Protein AF-A0A3C0N014-F1 (afdb_monomer_lite)

Radius of gyration: 14.62 Å; chains: 1; bounding box: 36×28×43 Å

Foldseek 3Di:
DDDPDPDFDKDKFWALALVRRLVVLCVVVVHDSVQKDKAWPDGQDQDPPRDSDDGTTMIMITGDDPPPPPPDD

Sequence (73 aa):
MEDIKSKSVELEVEGNTVEEAVKKAAELLHVPKERIAVKILSEEQKGLFGMPGAKPAKIRAGIKPPHLDKKKP

Structure (mmCIF, N/CA/C/O backbone):
data_AF-A0A3C0N014-F1
#
_entry.id   AF-A0A3C0N014-F1
#
loop_
_atom_site.group_PDB
_atom_site.id
_atom_site.type_symbol
_atom_site.label_atom_id
_atom_site.label_alt_id
_atom_site.label_comp_id
_atom_site.label_asym_id
_atom_site.label_entity_id
_atom_site.label_seq_id
_atom_site.pdbx_PDB_ins_code
_atom_site.Cartn_x
_atom_site.Cartn_y
_atom_site.Cartn_z
_atom_site.occupancy
_atom_site.B_iso_or_equiv
_atom_site.auth_seq_id
_atom_site.auth_comp_id
_atom_site.auth_asym_id
_atom_site.auth_atom_id
_atom_site.pdbx_PDB_model_num
ATOM 1 N N . MET A 1 1 ? -10.074 -8.193 21.378 1.00 43.53 1 MET A N 1
ATOM 2 C CA . MET A 1 1 ? -9.976 -8.060 19.916 1.00 43.53 1 MET A CA 1
ATOM 3 C C . MET A 1 1 ? -9.560 -6.628 19.667 1.00 43.53 1 MET A C 1
ATOM 5 O O . MET A 1 1 ? -10.385 -5.727 19.757 1.00 43.53 1 MET A O 1
ATOM 9 N N . GLU A 1 2 ? -8.247 -6.440 19.600 1.00 52.56 2 GLU A N 1
ATOM 10 C CA . GLU A 1 2 ? -7.578 -5.165 19.325 1.00 52.56 2 GLU A CA 1
ATOM 11 C C . GLU A 1 2 ? -8.038 -4.668 17.927 1.00 52.56 2 GLU A C 1
ATOM 13 O O . GLU A 1 2 ? -8.397 -5.482 17.082 1.00 52.56 2 GLU A O 1
ATOM 18 N N . ASP A 1 3 ? -8.235 -3.391 17.602 1.00 47.00 3 ASP A N 1
ATOM 19 C CA . ASP A 1 3 ? -7.614 -2.167 18.078 1.00 47.00 3 ASP A CA 1
ATOM 20 C C . ASP A 1 3 ? -8.580 -0.978 17.979 1.00 47.00 3 ASP A C 1
ATOM 22 O O . ASP A 1 3 ? -9.232 -0.721 16.963 1.00 47.00 3 ASP A O 1
ATOM 26 N N . ILE A 1 4 ? -8.568 -0.170 19.032 1.00 59.06 4 ILE A N 1
ATOM 27 C CA . ILE A 1 4 ? -8.953 1.234 18.999 1.00 59.06 4 ILE A CA 1
ATOM 28 C C . ILE A 1 4 ? -7.839 1.973 18.249 1.00 59.06 4 ILE A C 1
ATOM 30 O O . ILE A 1 4 ? -6.779 2.230 18.820 1.00 59.06 4 ILE A O 1
ATOM 34 N N . LYS A 1 5 ? -8.052 2.371 16.991 1.00 48.56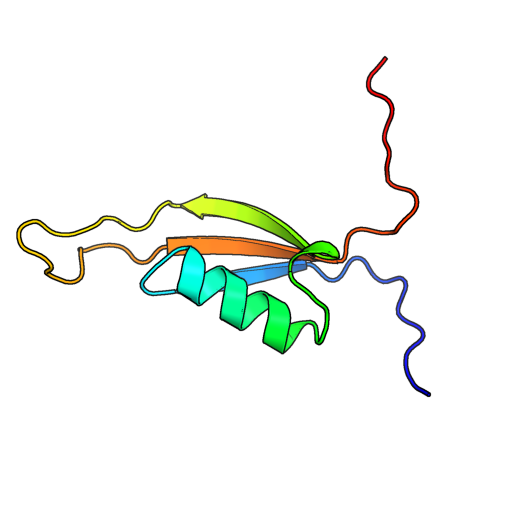 5 LYS A N 1
ATOM 35 C CA . LYS A 1 5 ? -7.230 3.441 16.403 1.00 48.56 5 LYS A CA 1
ATOM 36 C C . LYS A 1 5 ? -7.958 4.224 15.323 1.00 48.56 5 LYS A C 1
ATOM 38 O O . LYS A 1 5 ? -7.647 4.169 14.140 1.00 48.56 5 LYS A O 1
ATOM 43 N N . SER A 1 6 ? -8.865 5.078 15.784 1.00 47.88 6 SER A N 1
ATOM 44 C CA . SER A 1 6 ? -9.276 6.305 15.093 1.00 47.88 6 SER A CA 1
ATOM 45 C C . SER A 1 6 ? -8.115 7.308 15.035 1.00 47.88 6 SER A C 1
ATOM 47 O O . SER A 1 6 ? -8.195 8.416 15.557 1.00 47.88 6 SER A O 1
ATOM 49 N N . LYS A 1 7 ? -6.996 6.908 14.435 1.00 50.38 7 LYS A N 1
ATOM 50 C CA . LYS A 1 7 ? -5.939 7.815 14.002 1.00 50.38 7 LYS A CA 1
ATOM 51 C C . LYS A 1 7 ? -5.885 7.654 12.495 1.00 50.38 7 LYS A C 1
ATOM 53 O O . LYS A 1 7 ? -5.903 6.527 12.017 1.00 50.38 7 LYS A O 1
ATOM 58 N N . SER A 1 8 ? -5.903 8.754 11.755 1.00 62.97 8 SER A N 1
ATOM 59 C CA . SER A 1 8 ? -5.754 8.767 10.300 1.00 62.97 8 SER A CA 1
ATOM 60 C C . SER A 1 8 ? -4.382 8.185 9.947 1.00 62.97 8 SER A C 1
ATOM 62 O O . SER A 1 8 ? -3.402 8.914 9.845 1.00 62.97 8 SER A O 1
ATOM 64 N N . VAL A 1 9 ? -4.274 6.855 9.911 1.00 78.06 9 VAL A N 1
ATOM 65 C CA . VAL A 1 9 ? -3.036 6.159 9.579 1.00 78.06 9 VAL A CA 1
ATOM 66 C C . VAL A 1 9 ? -2.991 6.093 8.067 1.00 78.06 9 VAL A C 1
ATOM 68 O O . VAL A 1 9 ? -3.750 5.361 7.431 1.00 78.06 9 VAL A O 1
ATOM 71 N N . GLU A 1 10 ? -2.120 6.918 7.513 1.00 85.69 10 GLU A N 1
ATOM 72 C CA . GLU A 1 10 ? -1.746 6.922 6.115 1.00 85.69 10 GLU A CA 1
ATOM 73 C C . GLU A 1 10 ? -0.234 6.757 6.019 1.00 85.69 10 GLU A C 1
ATOM 75 O O . GLU A 1 10 ? 0.515 7.371 6.778 1.00 85.69 10 GLU A O 1
ATOM 80 N N . LEU A 1 11 ? 0.204 5.892 5.114 1.00 89.94 11 LEU A N 1
ATOM 81 C CA . LEU A 1 11 ? 1.605 5.610 4.862 1.00 89.94 11 LEU A CA 1
ATOM 82 C C . LEU A 1 11 ? 1.898 5.658 3.366 1.00 89.94 11 LEU A C 1
ATOM 84 O O . LEU A 1 11 ? 1.026 5.432 2.524 1.00 89.94 11 LEU A O 1
ATOM 88 N N . GLU A 1 12 ? 3.144 5.957 3.042 1.00 93.56 12 GLU A N 1
ATOM 89 C CA . GLU A 1 12 ? 3.639 5.949 1.674 1.00 93.56 12 GLU A CA 1
ATOM 90 C C . GLU A 1 12 ? 4.380 4.638 1.431 1.00 93.56 12 GLU A C 1
ATOM 92 O O . GLU A 1 12 ? 5.253 4.257 2.210 1.00 93.56 12 GLU A O 1
ATOM 97 N N . VAL A 1 13 ? 4.000 3.936 0.367 1.00 92.88 13 VAL A N 1
ATOM 98 C CA . VAL A 1 13 ? 4.590 2.655 -0.018 1.00 92.88 13 VAL A CA 1
ATOM 99 C C . VAL A 1 13 ? 5.141 2.767 -1.422 1.00 92.88 13 VA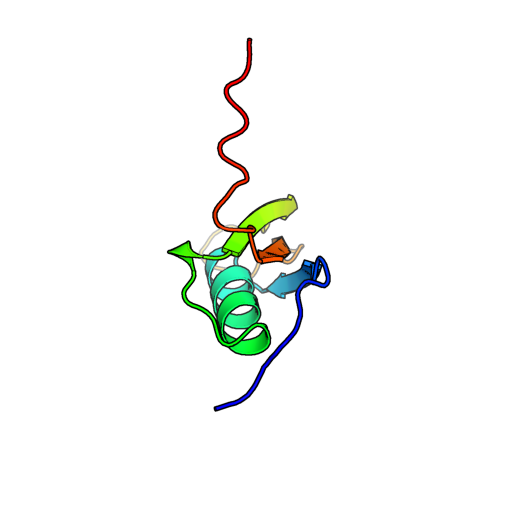L A C 1
ATOM 101 O O . VAL A 1 13 ? 4.469 3.239 -2.341 1.00 92.88 13 VAL A O 1
ATOM 104 N N . GLU A 1 14 ? 6.369 2.297 -1.572 1.00 92.38 14 GLU A N 1
ATOM 105 C CA . GLU A 1 14 ? 7.050 2.165 -2.848 1.00 92.38 14 GLU A CA 1
ATOM 106 C C . GLU A 1 14 ? 7.081 0.687 -3.246 1.00 92.38 14 GLU A C 1
ATOM 108 O O . GLU A 1 14 ? 7.290 -0.207 -2.418 1.00 92.38 14 GLU A O 1
ATOM 113 N N . GLY A 1 15 ? 6.830 0.419 -4.520 1.00 89.56 15 GLY A N 1
ATOM 114 C CA . GLY A 1 15 ? 6.825 -0.926 -5.076 1.00 89.56 15 GLY A CA 1
ATOM 115 C C . GLY A 1 15 ? 7.323 -0.916 -6.507 1.00 89.56 15 GLY A C 1
ATOM 116 O O . GLY A 1 15 ? 7.312 0.117 -7.174 1.00 89.56 15 GLY A O 1
ATOM 117 N N . ASN A 1 16 ? 7.747 -2.079 -6.999 1.00 86.88 16 ASN A N 1
ATOM 118 C CA . ASN A 1 16 ? 8.093 -2.212 -8.416 1.00 86.88 16 ASN A CA 1
ATOM 119 C C . ASN A 1 16 ? 6.895 -1.860 -9.303 1.00 86.88 16 ASN A C 1
ATOM 121 O O . ASN A 1 16 ? 7.062 -1.255 -10.357 1.00 86.88 16 ASN A O 1
ATOM 125 N N . THR A 1 17 ? 5.696 -2.196 -8.822 1.00 88.38 17 THR A N 1
ATOM 126 C CA . THR A 1 17 ? 4.425 -1.886 -9.463 1.00 88.38 17 THR A CA 1
ATOM 127 C C . THR A 1 17 ? 3.438 -1.263 -8.477 1.00 88.38 17 THR A C 1
ATOM 129 O O . THR A 1 17 ? 3.552 -1.445 -7.260 1.00 88.38 17 THR A O 1
ATOM 132 N N . VAL A 1 18 ? 2.446 -0.532 -8.991 1.00 88.88 18 VAL A N 1
ATOM 133 C CA . VAL A 1 18 ? 1.328 0.020 -8.212 1.00 88.88 18 VAL A CA 1
ATOM 134 C C . VAL A 1 18 ? 0.632 -1.108 -7.461 1.00 88.88 18 VAL A C 1
ATOM 136 O O . VAL A 1 18 ? 0.325 -0.970 -6.283 1.00 88.88 18 VAL A O 1
ATOM 139 N N . GLU A 1 19 ? 0.435 -2.250 -8.113 1.00 89.06 19 GLU A N 1
ATOM 140 C CA . GLU A 1 19 ? -0.236 -3.408 -7.527 1.00 89.06 19 GLU A CA 1
ATOM 141 C C . GLU A 1 19 ? 0.561 -4.014 -6.360 1.00 89.06 19 GLU A C 1
ATOM 143 O O . GLU A 1 19 ? -0.009 -4.310 -5.306 1.00 89.06 19 GLU A O 1
ATOM 148 N N . GLU A 1 20 ? 1.889 -4.114 -6.497 1.00 90.75 20 GLU A N 1
ATOM 149 C CA . GLU A 1 20 ? 2.780 -4.566 -5.423 1.00 90.75 20 GLU A CA 1
ATOM 150 C C . GLU A 1 20 ? 2.757 -3.594 -4.236 1.00 90.75 20 GLU A C 1
ATOM 152 O O . GLU A 1 20 ? 2.652 -4.014 -3.081 1.00 90.75 20 GLU A O 1
ATOM 157 N N . ALA A 1 21 ? 2.793 -2.289 -4.518 1.00 92.38 21 ALA A N 1
ATOM 158 C CA . ALA A 1 21 ? 2.734 -1.258 -3.492 1.00 92.38 21 ALA A CA 1
ATOM 159 C C . ALA A 1 21 ? 1.388 -1.286 -2.743 1.00 92.38 21 ALA A C 1
ATOM 161 O O . ALA A 1 21 ? 1.358 -1.192 -1.516 1.00 92.38 21 ALA A O 1
ATOM 162 N N . VAL A 1 22 ? 0.271 -1.487 -3.457 1.00 91.19 22 VAL A N 1
ATOM 163 C CA . VAL A 1 22 ? -1.075 -1.598 -2.866 1.00 91.19 22 VAL A CA 1
ATOM 164 C C . VAL A 1 22 ? -1.181 -2.817 -1.963 1.00 91.19 22 VAL A C 1
ATOM 166 O O . VAL A 1 22 ? -1.737 -2.724 -0.869 1.00 91.19 22 VAL A O 1
ATOM 169 N N . LYS A 1 23 ? -0.642 -3.955 -2.403 1.00 92.00 23 LYS A N 1
ATOM 170 C CA . LYS A 1 23 ? -0.672 -5.195 -1.629 1.00 92.00 23 LYS A CA 1
ATOM 171 C C . LYS A 1 23 ? 0.117 -5.051 -0.328 1.00 92.00 23 LYS A C 1
ATOM 173 O O . LYS A 1 23 ? -0.444 -5.286 0.738 1.00 92.00 23 LYS A O 1
ATOM 178 N N . LYS A 1 24 ? 1.352 -4.538 -0.412 1.00 92.56 24 LYS A N 1
ATOM 179 C CA . LYS A 1 24 ? 2.186 -4.212 0.756 1.00 92.56 24 LYS A CA 1
ATOM 180 C C . LYS A 1 24 ? 1.465 -3.271 1.717 1.00 92.56 24 LYS A C 1
ATOM 182 O O . LYS A 1 24 ? 1.457 -3.506 2.918 1.00 92.56 24 LYS A O 1
ATOM 187 N N . ALA A 1 25 ? 0.825 -2.225 1.201 1.00 91.81 25 ALA A N 1
ATOM 188 C CA . ALA A 1 25 ? 0.087 -1.286 2.034 1.00 91.81 25 ALA A CA 1
ATOM 189 C C . ALA A 1 25 ? -1.100 -1.924 2.774 1.00 91.81 25 ALA A C 1
ATOM 191 O O . ALA A 1 25 ? -1.316 -1.633 3.949 1.00 91.81 25 ALA A O 1
ATOM 192 N N . ALA A 1 26 ? -1.867 -2.780 2.096 1.00 89.31 26 ALA A N 1
ATOM 193 C CA . ALA A 1 26 ? -2.989 -3.494 2.699 1.00 89.31 26 ALA A CA 1
ATOM 194 C C . ALA A 1 26 ? -2.522 -4.455 3.805 1.00 89.31 26 ALA A C 1
ATOM 196 O O . ALA A 1 26 ? -3.137 -4.503 4.869 1.00 89.31 26 ALA A O 1
ATOM 197 N N . GLU A 1 27 ? -1.409 -5.161 3.580 1.00 90.81 27 GLU A N 1
ATOM 198 C CA . GLU A 1 27 ? -0.786 -6.030 4.584 1.00 90.81 27 GLU A CA 1
ATOM 199 C C . GLU A 1 27 ? -0.289 -5.230 5.792 1.00 90.81 27 GLU A C 1
ATOM 201 O O . GLU A 1 27 ? -0.623 -5.573 6.919 1.00 90.81 27 GLU A O 1
ATOM 206 N N . LEU A 1 28 ? 0.416 -4.115 5.575 1.00 88.44 28 LEU A N 1
ATOM 207 C CA . LEU A 1 28 ? 0.909 -3.245 6.652 1.00 88.44 28 LEU A CA 1
ATOM 208 C C . LEU A 1 28 ? -0.219 -2.657 7.508 1.00 88.44 28 LEU A C 1
ATOM 210 O O . LEU A 1 28 ? -0.059 -2.486 8.714 1.00 88.44 28 LEU A O 1
ATOM 214 N N . LEU A 1 29 ? -1.356 -2.339 6.888 1.00 85.06 29 LEU A N 1
ATOM 215 C CA . LEU A 1 29 ? -2.527 -1.804 7.581 1.00 85.06 29 LEU A CA 1
ATOM 216 C C . LEU A 1 29 ? -3.437 -2.901 8.154 1.00 85.06 29 LEU A C 1
ATOM 218 O O . LEU A 1 29 ? -4.410 -2.561 8.824 1.00 85.06 29 LEU A O 1
ATOM 222 N N . HIS A 1 30 ? -3.150 -4.186 7.901 1.00 87.25 30 HIS A N 1
ATOM 223 C CA . HIS A 1 30 ? -3.969 -5.328 8.331 1.00 87.25 30 HIS A CA 1
ATOM 224 C C . HIS A 1 30 ? -5.460 -5.195 7.958 1.00 87.25 30 HIS A C 1
ATOM 226 O O . HIS A 1 30 ? -6.354 -5.673 8.657 1.00 87.25 30 HIS A O 1
ATOM 232 N N . VAL A 1 31 ? -5.753 -4.540 6.834 1.00 85.19 31 VAL A N 1
ATOM 233 C CA . VAL A 1 31 ? -7.122 -4.311 6.358 1.00 85.19 31 VAL A CA 1
ATOM 234 C C . VAL A 1 31 ? -7.235 -4.634 4.871 1.00 85.19 31 VAL A C 1
ATOM 236 O O . VAL A 1 31 ? -6.268 -4.497 4.121 1.00 85.19 31 VAL A O 1
ATOM 239 N N . PRO A 1 32 ? -8.424 -5.043 4.397 1.00 83.81 32 PRO A N 1
ATOM 240 C CA . PRO A 1 32 ? -8.630 -5.301 2.981 1.00 83.81 32 PRO A CA 1
ATOM 241 C C . PRO A 1 32 ? -8.453 -4.023 2.154 1.00 83.81 32 PRO A C 1
ATOM 243 O O . PRO A 1 32 ? -8.819 -2.927 2.588 1.00 83.81 32 PRO A O 1
ATOM 246 N N . LYS A 1 33 ? -7.972 -4.187 0.913 1.00 81.69 33 LYS A N 1
ATOM 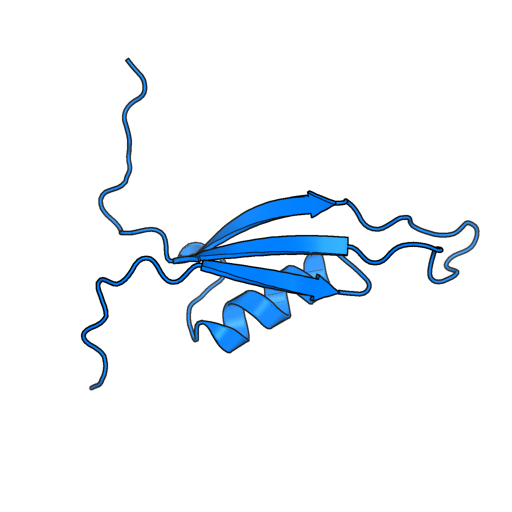247 C CA . LYS A 1 33 ? -7.756 -3.099 -0.062 1.00 81.69 33 LYS A CA 1
ATOM 248 C C . LYS A 1 33 ? -8.986 -2.199 -0.281 1.00 81.69 33 LYS A C 1
ATOM 250 O O . LYS A 1 33 ? -8.858 -1.044 -0.659 1.00 81.69 33 LYS A O 1
ATOM 255 N N . GLU A 1 34 ? -10.178 -2.728 -0.019 1.00 82.75 34 GLU A N 1
ATOM 256 C CA . GLU A 1 34 ? -11.466 -2.037 -0.136 1.00 82.75 34 GLU A CA 1
ATOM 257 C C . GLU A 1 34 ? -11.698 -1.007 0.981 1.00 82.75 34 GLU A C 1
ATOM 259 O O . GLU A 1 34 ? -12.404 -0.020 0.787 1.00 82.75 34 GLU A O 1
ATOM 264 N N . ARG A 1 35 ? -11.090 -1.221 2.156 1.00 81.38 35 ARG A N 1
ATOM 265 C CA . ARG A 1 35 ? -11.185 -0.328 3.324 1.00 81.38 35 ARG A CA 1
ATOM 266 C C . ARG A 1 35 ? -10.059 0.707 3.379 1.00 81.38 35 ARG A C 1
ATOM 268 O O . ARG A 1 35 ? -10.056 1.565 4.263 1.00 81.38 35 ARG A O 1
ATOM 275 N N . ILE A 1 36 ? -9.128 0.663 2.428 1.00 86.50 36 ILE A N 1
ATOM 276 C CA . ILE A 1 36 ? -8.039 1.635 2.309 1.00 86.50 36 ILE A CA 1
ATOM 277 C C . ILE A 1 36 ? -8.263 2.565 1.115 1.00 86.50 36 ILE A C 1
ATOM 279 O O . ILE A 1 36 ? -8.713 2.180 0.040 1.00 86.50 36 ILE A O 1
ATOM 283 N N . ALA A 1 37 ? -7.941 3.835 1.307 1.00 86.75 37 ALA A N 1
ATOM 284 C CA . ALA A 1 37 ? -7.712 4.791 0.245 1.00 86.75 37 ALA A CA 1
ATOM 285 C C . ALA A 1 37 ? -6.325 4.544 -0.331 1.00 86.75 37 ALA A C 1
ATOM 287 O O . ALA A 1 37 ? -5.340 4.800 0.350 1.00 86.75 37 ALA A O 1
ATOM 288 N N . VAL A 1 38 ? -6.254 4.119 -1.586 1.00 90.00 38 VAL A N 1
ATOM 289 C CA . VAL A 1 38 ? -5.015 4.138 -2.361 1.00 90.00 38 VAL A CA 1
ATOM 290 C C . VAL A 1 38 ? -4.990 5.411 -3.196 1.00 90.00 38 VAL A C 1
ATOM 292 O O . VAL A 1 38 ? -5.941 5.704 -3.921 1.00 90.00 38 VAL A O 1
ATOM 295 N N . LYS A 1 39 ? -3.894 6.159 -3.117 1.00 91.25 39 LYS A N 1
ATOM 296 C CA . LYS A 1 39 ? -3.623 7.318 -3.962 1.00 91.25 39 LYS A CA 1
ATOM 297 C C . LYS A 1 39 ? -2.265 7.152 -4.625 1.00 91.25 39 LYS A C 1
ATOM 299 O O . LYS A 1 39 ? -1.253 7.074 -3.943 1.00 91.25 39 LYS A O 1
ATOM 304 N N . ILE A 1 40 ? -2.241 7.103 -5.950 1.00 92.50 40 ILE A N 1
ATOM 305 C CA . ILE A 1 40 ? -0.998 6.984 -6.715 1.00 92.50 40 ILE A CA 1
ATOM 306 C C . ILE A 1 40 ? -0.302 8.350 -6.687 1.00 92.50 40 ILE A C 1
ATOM 308 O O . ILE A 1 40 ? -0.890 9.351 -7.094 1.00 92.50 40 ILE A O 1
ATOM 312 N N . LEU A 1 41 ? 0.911 8.401 -6.132 1.00 92.31 41 LEU A N 1
ATOM 313 C CA . LEU A 1 41 ? 1.757 9.601 -6.106 1.00 92.31 41 LEU A CA 1
ATOM 314 C C . LEU A 1 41 ? 2.705 9.627 -7.310 1.00 92.31 41 LEU A C 1
ATOM 316 O O . LEU A 1 41 ? 2.985 10.686 -7.864 1.00 92.31 41 LEU A O 1
ATOM 320 N N . SER A 1 42 ? 3.195 8.459 -7.718 1.00 89.62 42 SER A N 1
ATOM 321 C CA . SER A 1 42 ? 3.922 8.254 -8.968 1.00 89.62 42 SER A CA 1
ATOM 322 C C . SER A 1 42 ? 3.587 6.890 -9.534 1.00 89.62 42 SER A C 1
ATOM 324 O O . SER A 1 42 ? 3.650 5.880 -8.831 1.00 89.62 42 SER A O 1
ATOM 326 N N . GLU A 1 43 ? 3.240 6.876 -10.813 1.00 85.19 43 GLU A N 1
ATOM 327 C CA . GLU A 1 43 ? 3.114 5.644 -11.575 1.00 85.19 43 GLU A CA 1
ATOM 328 C C . GLU A 1 43 ? 4.504 5.035 -11.782 1.00 85.19 43 GLU A C 1
ATOM 330 O O . GLU A 1 43 ? 5.484 5.746 -12.019 1.00 85.19 43 GLU A O 1
ATOM 335 N N . GLU A 1 44 ? 4.586 3.710 -11.673 1.00 84.56 44 GLU A N 1
ATOM 336 C CA . GLU A 1 44 ? 5.765 2.960 -12.104 1.00 84.56 44 GLU A CA 1
ATOM 337 C C . GLU A 1 44 ? 6.082 3.309 -13.560 1.00 84.56 44 GLU A C 1
ATOM 339 O O . GLU A 1 44 ? 5.203 3.298 -14.429 1.00 84.56 44 GLU A O 1
ATOM 344 N N . GLN A 1 45 ? 7.351 3.572 -13.859 1.00 82.31 45 GLN A N 1
ATOM 345 C CA . GLN A 1 45 ? 7.754 3.536 -15.254 1.00 82.31 45 GLN A CA 1
ATOM 346 C C . GLN A 1 45 ? 7.967 2.078 -15.620 1.00 82.31 45 GLN A C 1
ATOM 348 O O . GLN A 1 45 ? 8.909 1.454 -15.146 1.00 82.31 45 GLN A O 1
ATOM 353 N N . LYS A 1 46 ? 7.094 1.533 -16.467 1.00 74.25 46 LYS A N 1
ATOM 354 C CA . LYS A 1 46 ? 7.342 0.234 -17.092 1.00 74.25 46 LYS A CA 1
ATOM 355 C C . LYS A 1 46 ? 8.447 0.407 -18.129 1.00 74.25 46 LYS A C 1
ATOM 357 O O . LYS A 1 46 ? 8.356 1.276 -18.997 1.00 74.25 46 LYS A O 1
ATOM 362 N N . GLY A 1 47 ? 9.509 -0.385 -18.005 1.00 69.56 47 GLY A N 1
ATOM 363 C CA . GLY A 1 47 ? 10.557 -0.448 -19.014 1.00 69.56 47 GLY A CA 1
ATOM 364 C C . GLY A 1 47 ? 10.026 -1.071 -20.304 1.00 69.56 47 GLY A C 1
ATOM 365 O O . GLY A 1 47 ? 9.028 -1.795 -20.315 1.00 69.56 47 GLY A O 1
ATOM 366 N N . LEU A 1 48 ? 10.702 -0.791 -21.414 1.00 72.75 48 LEU A N 1
ATOM 367 C CA . LEU A 1 48 ? 10.418 -1.461 -22.677 1.00 72.75 48 LEU A CA 1
ATOM 368 C C . LEU A 1 48 ? 10.833 -2.943 -22.561 1.00 72.75 48 LEU A C 1
ATOM 370 O O . LEU A 1 48 ? 11.822 -3.252 -21.901 1.00 72.75 48 LEU A O 1
ATOM 374 N N . PHE A 1 49 ? 10.088 -3.862 -23.181 1.00 76.50 49 PHE A N 1
ATOM 375 C CA . PHE A 1 49 ? 10.378 -5.310 -23.172 1.00 76.50 49 PHE A CA 1
ATOM 376 C C . PHE A 1 49 ? 10.359 -6.005 -21.796 1.00 76.50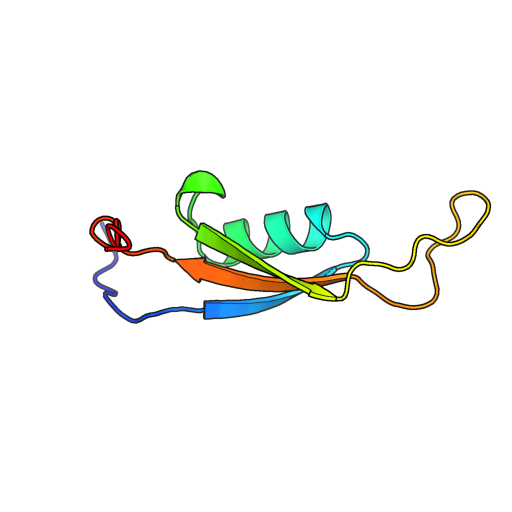 49 PHE A C 1
ATOM 378 O O . PHE A 1 49 ? 11.163 -6.894 -21.531 1.00 76.50 49 PHE A O 1
ATOM 385 N N . GLY A 1 50 ? 9.432 -5.640 -20.906 1.00 71.50 50 GLY A N 1
ATOM 386 C CA . GLY A 1 50 ? 9.283 -6.350 -19.625 1.00 71.50 50 GLY A CA 1
ATOM 387 C C . GLY A 1 50 ? 10.470 -6.160 -18.675 1.00 71.50 50 GLY A C 1
ATOM 388 O O . GLY A 1 50 ? 10.599 -6.887 -17.693 1.00 71.50 50 GLY A O 1
ATOM 389 N N . MET A 1 51 ? 11.330 -5.180 -18.958 1.00 77.56 51 MET A N 1
ATOM 390 C CA . MET A 1 51 ? 12.402 -4.779 -18.063 1.00 77.56 51 MET A CA 1
ATOM 391 C C . MET A 1 51 ? 11.832 -3.959 -16.896 1.00 77.56 51 MET A C 1
ATOM 393 O O . MET A 1 51 ? 10.937 -3.130 -17.116 1.00 77.56 51 MET A O 1
ATOM 397 N N . PRO A 1 52 ? 12.352 -4.141 -15.667 1.00 69.62 52 PRO A N 1
ATOM 398 C CA . PRO A 1 52 ? 12.038 -3.246 -14.560 1.00 69.62 52 PRO A CA 1
ATOM 399 C C . PRO A 1 52 ? 12.448 -1.832 -14.974 1.00 69.62 52 PRO A C 1
ATOM 401 O O . PRO A 1 52 ? 13.594 -1.599 -15.362 1.00 69.62 52 PRO A O 1
ATOM 404 N N . GLY A 1 53 ? 11.494 -0.901 -15.007 1.00 73.25 53 GLY A N 1
ATOM 405 C CA . GLY A 1 53 ? 11.804 0.443 -15.471 1.00 73.25 53 GLY A CA 1
ATOM 406 C C . GLY A 1 53 ? 12.481 1.286 -14.398 1.00 73.25 53 GLY A C 1
ATOM 407 O O . GLY A 1 53 ? 12.611 0.902 -13.239 1.00 73.25 53 GLY A O 1
ATOM 408 N N . ALA A 1 54 ? 12.956 2.454 -14.820 1.00 78.81 54 ALA A N 1
ATOM 409 C CA . ALA A 1 54 ? 13.900 3.259 -14.050 1.00 78.81 54 ALA A CA 1
ATOM 410 C C . ALA A 1 54 ? 13.330 3.850 -12.748 1.00 78.81 54 ALA A C 1
ATOM 412 O O . ALA A 1 54 ? 14.100 4.329 -11.917 1.00 78.81 54 ALA A O 1
ATOM 413 N N . LYS A 1 55 ? 12.001 3.865 -12.575 1.00 85.62 55 LYS A N 1
ATOM 414 C CA . LYS A 1 55 ? 11.341 4.457 -11.407 1.00 85.62 55 LYS A CA 1
ATOM 415 C C . LYS A 1 55 ? 10.283 3.516 -10.827 1.00 85.62 55 LYS A C 1
ATOM 417 O O . LYS A 1 55 ? 9.381 3.121 -11.572 1.00 85.62 55 LYS A O 1
ATOM 422 N N . PRO A 1 56 ? 10.356 3.207 -9.519 1.00 87.44 56 PRO A N 1
ATOM 423 C CA . PRO A 1 56 ? 9.330 2.427 -8.840 1.00 87.44 56 PRO A CA 1
ATOM 424 C C . PRO A 1 56 ? 8.014 3.209 -8.747 1.00 87.44 56 PR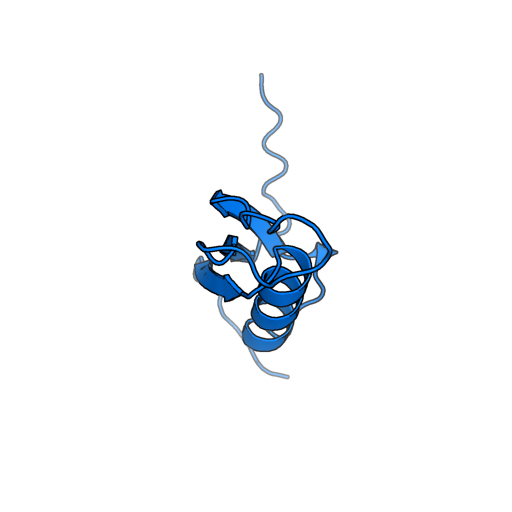O A C 1
ATOM 426 O O . PRO A 1 56 ? 8.004 4.443 -8.746 1.00 87.44 56 PRO A O 1
ATOM 429 N N . ALA A 1 57 ? 6.900 2.487 -8.632 1.00 91.94 57 ALA A N 1
ATOM 430 C CA . ALA A 1 57 ? 5.624 3.083 -8.260 1.00 91.94 57 ALA A CA 1
ATOM 431 C C . ALA A 1 57 ? 5.680 3.576 -6.817 1.00 91.94 57 ALA A C 1
ATOM 433 O O . ALA A 1 57 ? 6.168 2.883 -5.923 1.00 91.94 57 ALA A O 1
ATOM 434 N N . LYS A 1 58 ? 5.085 4.743 -6.582 1.00 93.31 58 LYS A N 1
ATOM 435 C CA . LYS A 1 58 ? 4.875 5.289 -5.245 1.00 93.31 58 LYS A CA 1
ATOM 436 C C . LYS A 1 58 ? 3.399 5.549 -5.033 1.00 93.31 58 LYS A C 1
ATOM 438 O O . LYS A 1 58 ? 2.765 6.276 -5.800 1.00 93.31 58 LYS A O 1
ATOM 443 N N . ILE A 1 59 ? 2.855 4.984 -3.968 1.00 94.00 59 ILE A N 1
ATOM 444 C CA . ILE A 1 59 ? 1.469 5.188 -3.571 1.00 94.00 59 ILE A CA 1
ATOM 445 C C . ILE A 1 59 ? 1.403 5.687 -2.134 1.00 94.00 59 ILE A C 1
ATOM 447 O O . ILE A 1 59 ? 2.295 5.451 -1.324 1.00 94.00 59 ILE A O 1
ATOM 451 N N . ARG A 1 60 ? 0.291 6.322 -1.802 1.00 92.75 60 ARG A N 1
ATOM 452 C CA . ARG A 1 60 ? -0.107 6.668 -0.448 1.00 92.75 60 ARG A CA 1
ATOM 453 C C . ARG A 1 60 ? -1.351 5.874 -0.111 1.00 92.75 60 ARG A C 1
ATOM 455 O O . ARG A 1 60 ? -2.365 5.997 -0.796 1.00 92.75 60 ARG A O 1
ATOM 462 N N . ALA A 1 61 ? -1.257 5.046 0.912 1.00 92.12 61 ALA A N 1
ATOM 463 C CA . ALA A 1 61 ? -2.349 4.225 1.384 1.00 92.12 61 ALA A CA 1
ATOM 464 C C . ALA A 1 61 ? -2.781 4.691 2.768 1.00 92.12 61 ALA A C 1
ATOM 466 O O . ALA A 1 61 ? -1.938 4.875 3.638 1.00 92.12 61 ALA A O 1
ATOM 467 N N . GLY A 1 62 ? -4.078 4.864 2.992 1.00 88.31 62 GLY A N 1
ATOM 468 C CA . GLY A 1 62 ? -4.595 5.217 4.312 1.00 88.31 62 GLY A CA 1
ATOM 469 C C . GLY A 1 62 ? -5.942 4.587 4.591 1.00 88.31 62 GLY A C 1
ATOM 470 O O . GLY A 1 62 ? -6.706 4.319 3.670 1.00 88.31 62 GLY A O 1
ATOM 471 N N . ILE A 1 63 ? -6.253 4.337 5.855 1.00 86.50 63 ILE A N 1
ATOM 472 C CA . ILE A 1 63 ? -7.543 3.749 6.231 1.00 86.50 63 ILE A CA 1
ATOM 473 C C . ILE A 1 63 ? -8.636 4.806 6.029 1.00 86.50 63 ILE A C 1
ATOM 475 O O . ILE A 1 63 ? -8.578 5.884 6.625 1.00 86.50 63 ILE A O 1
ATOM 479 N N . LYS A 1 64 ? -9.641 4.518 5.187 1.00 74.56 64 LYS A N 1
ATOM 480 C CA . LYS A 1 64 ? -10.807 5.404 5.075 1.00 74.56 64 LYS A CA 1
ATOM 481 C C . LYS A 1 64 ? -11.693 5.186 6.297 1.00 74.56 64 LYS A C 1
ATOM 483 O O . LYS A 1 64 ? -12.087 4.046 6.547 1.00 74.56 64 LYS A O 1
ATOM 488 N N . PRO A 1 65 ? -12.067 6.242 7.036 1.00 67.62 65 PRO A N 1
ATOM 489 C CA . PRO A 1 65 ? -13.132 6.093 8.004 1.00 67.62 65 PRO A CA 1
ATOM 490 C C . PRO A 1 65 ? -14.433 5.771 7.248 1.00 67.62 65 PRO A C 1
ATOM 492 O O . PRO A 1 65 ? -14.691 6.364 6.196 1.00 67.62 65 PRO A O 1
ATOM 495 N N . PRO A 1 66 ? -15.271 4.864 7.775 1.00 61.09 66 PRO A N 1
ATOM 496 C CA . PRO A 1 66 ? -16.504 4.410 7.124 1.00 61.09 66 PRO A CA 1
ATOM 497 C C . PRO A 1 66 ? -17.568 5.508 6.938 1.00 61.09 66 PRO A C 1
ATOM 499 O O . PRO A 1 66 ? -18.604 5.234 6.354 1.00 61.09 66 PRO A O 1
ATOM 502 N N . HIS A 1 67 ? -17.317 6.729 7.422 1.00 56.06 67 HIS A N 1
ATOM 503 C CA . HIS A 1 67 ? -18.226 7.879 7.378 1.00 56.06 67 HIS A CA 1
ATOM 504 C C . HIS A 1 67 ? -17.749 9.007 6.432 1.00 56.06 67 HIS A C 1
ATOM 506 O O . HIS A 1 67 ? -18.268 10.119 6.459 1.00 56.06 67 HIS A O 1
ATOM 512 N N . LEU A 1 68 ? -16.716 8.779 5.610 1.00 55.81 68 LEU A N 1
ATOM 513 C CA . LEU A 1 68 ? -16.234 9.795 4.661 1.00 55.81 68 LEU A CA 1
ATOM 514 C C . LEU A 1 68 ? -16.816 9.632 3.252 1.00 55.81 68 LEU A C 1
ATOM 516 O O . LEU A 1 68 ? -16.143 9.878 2.253 1.00 55.81 68 LEU A O 1
ATOM 520 N N . ASP A 1 69 ? -18.093 9.286 3.165 1.00 48.94 69 ASP A N 1
ATOM 521 C CA . ASP A 1 69 ? -18.997 9.669 2.082 1.00 48.94 69 ASP A CA 1
ATOM 522 C C . ASP A 1 69 ? -19.227 11.189 2.124 1.00 48.94 69 ASP A C 1
ATOM 524 O O . ASP A 1 69 ? -20.316 11.700 2.371 1.00 48.94 69 ASP A O 1
ATOM 528 N N . LYS A 1 70 ? -18.171 11.967 1.852 1.00 51.28 70 LYS A N 1
ATOM 529 C CA . LYS A 1 70 ? -18.347 13.378 1.504 1.00 51.28 70 LYS A CA 1
ATOM 530 C C . LYS A 1 70 ? -19.072 13.443 0.163 1.00 51.28 70 LYS A C 1
ATOM 532 O O . LYS A 1 70 ? -18.453 13.492 -0.897 1.00 51.28 70 LYS A O 1
ATOM 537 N N . LYS A 1 71 ? -20.402 13.451 0.260 1.00 48.47 71 LYS A N 1
ATOM 538 C CA . LYS A 1 71 ? -21.351 14.103 -0.635 1.00 48.47 71 LYS A CA 1
ATOM 539 C C . LYS A 1 71 ? -20.722 15.434 -1.051 1.00 48.47 71 LYS A C 1
ATOM 541 O O . LYS A 1 71 ? -20.655 16.376 -0.263 1.00 48.47 71 LYS A O 1
ATOM 546 N N . LYS A 1 72 ? -20.129 15.454 -2.241 1.00 47.81 72 LYS A N 1
ATOM 547 C CA . LYS A 1 72 ? -19.663 16.684 -2.873 1.00 47.81 72 LYS A CA 1
ATOM 548 C C . LYS A 1 72 ? -20.937 17.481 -3.203 1.00 47.81 72 LYS A C 1
ATOM 550 O O . LYS A 1 72 ? -21.799 16.886 -3.853 1.00 47.81 72 LYS A O 1
ATOM 555 N N . PRO A 1 73 ? -21.125 18.706 -2.676 1.00 60.03 73 PRO A N 1
ATOM 556 C CA . PRO A 1 73 ? -22.226 19.561 -3.106 1.00 60.03 73 PRO A CA 1
ATOM 557 C C . PRO A 1 73 ? -22.085 19.919 -4.589 1.00 60.03 73 PRO A C 1
ATOM 559 O O . PRO A 1 73 ? -20.932 19.924 -5.090 1.00 60.03 73 PRO A O 1
#

Secondary structure (DSSP, 8-state):
------S--EEEEEESSHHHHHHHHHHHTTS-TTSEEEEEEE---PPGGGPPPS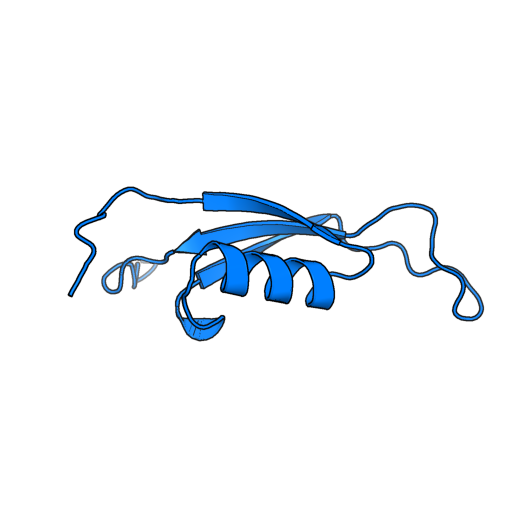S-EEEEEEEPPTT------

pLDDT: mean 78.38, std 15.26, range [43.53, 94.0]